Protein AF-A0A9E3BVX6-F1 (afdb_monomer)

Secondary structure (DSSP, 8-state):
-HHHHHHHHHHHHHHHTTTT---PPPP----SSTTS--EEPPTTSPTT-EEEEEES-TTSSS--EEEEE--TT--PPP---SS------SSS-EEE--SSS--SSSPEEE-TT-

Nearest PDB structures (foldseek):
  8t9g-assembly1_I  TM=1.931E-01  e=8.894E+00  Homo sapiens

Radius of gyration: 22.63 Å; Cα contacts (8 Å, |Δi|>4): 106; chains: 1; bounding box: 64×44×48 Å

pLDDT: mean 84.91, std 17.61, range [46.12, 98.25]

Mean predicted aligned error: 9.99 Å

Structure (mmCIF, N/CA/C/O backbone):
data_AF-A0A9E3BVX6-F1
#
_entry.id   AF-A0A9E3BVX6-F1
#
loop_
_atom_site.group_PDB
_atom_site.id
_atom_site.type_symbol
_atom_site.label_atom_id
_atom_site.label_alt_id
_atom_site.label_comp_id
_atom_site.label_asym_id
_atom_site.label_entity_id
_atom_site.label_seq_id
_atom_site.pdbx_PDB_ins_code
_atom_site.Cartn_x
_atom_site.Cartn_y
_atom_site.Cartn_z
_atom_site.occupancy
_atom_site.B_iso_or_equiv
_atom_site.auth_seq_id
_atom_site.auth_comp_id
_atom_site.auth_asym_id
_atom_site.auth_atom_id
_atom_site.pdbx_PDB_model_num
ATOM 1 N N . MET A 1 1 ? 45.871 -23.883 -34.741 1.00 55.22 1 MET A N 1
ATOM 2 C CA . MET A 1 1 ? 45.148 -22.605 -34.514 1.00 55.22 1 MET A CA 1
ATOM 3 C C . MET A 1 1 ? 43.625 -22.743 -34.577 1.00 55.22 1 MET A C 1
ATOM 5 O O . MET A 1 1 ? 42.961 -22.210 -33.705 1.00 55.22 1 MET A O 1
ATOM 9 N N . ARG A 1 2 ? 43.050 -23.502 -35.523 1.00 50.41 2 ARG A N 1
ATOM 10 C CA . ARG A 1 2 ? 41.586 -23.704 -35.629 1.00 50.41 2 ARG A CA 1
ATOM 11 C C . ARG A 1 2 ? 40.941 -24.445 -34.444 1.00 50.41 2 ARG A C 1
ATOM 13 O O . ARG A 1 2 ? 39.827 -24.118 -34.073 1.00 50.41 2 ARG A O 1
ATOM 20 N N . GLN A 1 3 ? 41.647 -25.389 -33.816 1.00 47.62 3 GLN A N 1
ATOM 21 C CA . GLN A 1 3 ? 41.102 -26.172 -32.692 1.00 47.62 3 GLN A CA 1
ATOM 22 C C . GLN A 1 3 ? 41.141 -25.448 -31.335 1.00 47.62 3 GLN A C 1
ATOM 24 O O . GLN A 1 3 ? 40.355 -25.768 -30.453 1.00 47.62 3 GLN A O 1
ATOM 29 N N . LEU A 1 4 ? 41.986 -24.421 -31.195 1.00 49.03 4 LEU A N 1
ATOM 30 C CA . LEU A 1 4 ? 42.027 -23.567 -29.999 1.00 49.03 4 LEU A CA 1
ATOM 31 C C . LEU A 1 4 ? 40.905 -22.510 -30.005 1.00 49.03 4 LEU A C 1
ATOM 33 O O . LEU A 1 4 ? 40.488 -22.052 -28.949 1.00 49.03 4 LEU A O 1
ATOM 37 N N . LEU A 1 5 ? 40.369 -22.174 -31.185 1.00 48.28 5 LEU A N 1
ATOM 38 C CA . LEU A 1 5 ? 39.238 -21.251 -31.343 1.00 48.28 5 LEU A CA 1
ATOM 39 C C . LEU A 1 5 ? 37.886 -21.891 -30.978 1.00 48.28 5 LEU A C 1
ATOM 41 O O . LEU A 1 5 ? 37.005 -21.195 -30.484 1.00 48.28 5 LEU A O 1
ATOM 45 N N . LEU A 1 6 ? 37.722 -23.210 -31.156 1.00 46.12 6 LEU A N 1
ATOM 46 C CA . LEU A 1 6 ? 36.483 -23.908 -30.775 1.00 46.12 6 LEU A CA 1
ATOM 47 C C . LEU A 1 6 ? 36.322 -24.063 -29.253 1.00 46.12 6 LEU A C 1
ATOM 49 O O . LEU A 1 6 ? 35.206 -23.966 -28.751 1.00 46.12 6 LEU A O 1
ATOM 53 N N . ALA A 1 7 ? 37.415 -24.253 -28.510 1.00 50.84 7 ALA A N 1
ATOM 54 C CA . ALA A 1 7 ? 37.363 -24.386 -27.052 1.00 50.84 7 ALA A CA 1
ATOM 55 C C . ALA A 1 7 ? 36.957 -23.073 -26.352 1.00 50.84 7 ALA A C 1
ATOM 57 O O . ALA A 1 7 ? 36.233 -23.098 -25.359 1.00 50.84 7 ALA A O 1
ATOM 58 N N . ALA A 1 8 ? 37.357 -21.922 -26.904 1.00 52.59 8 ALA A N 1
ATOM 59 C CA . ALA A 1 8 ? 36.996 -20.606 -26.375 1.00 52.59 8 ALA A CA 1
ATOM 60 C C . ALA A 1 8 ? 35.505 -20.260 -26.575 1.00 52.59 8 ALA A C 1
ATOM 62 O O . ALA A 1 8 ? 34.914 -19.595 -25.725 1.00 52.59 8 ALA A O 1
ATOM 63 N N . LEU A 1 9 ? 34.868 -20.752 -27.648 1.00 52.09 9 LEU A N 1
ATOM 64 C CA . LEU A 1 9 ? 33.435 -20.533 -27.889 1.00 52.09 9 LEU A CA 1
ATOM 65 C C . LEU A 1 9 ? 32.530 -21.333 -26.934 1.00 52.09 9 LEU A C 1
ATOM 67 O O . LEU A 1 9 ? 31.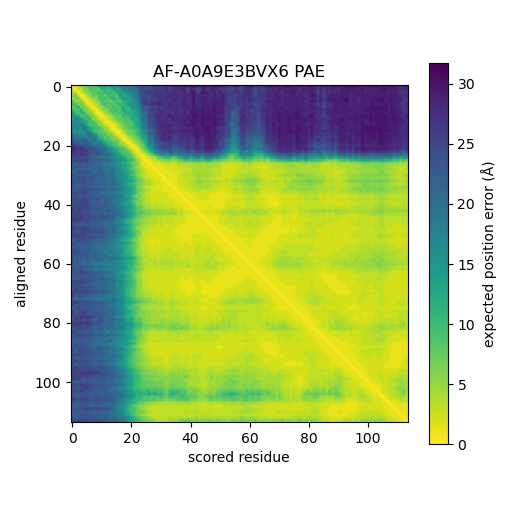466 -20.848 -26.556 1.00 52.09 9 LEU A O 1
ATOM 71 N N . ILE A 1 10 ? 32.946 -22.531 -26.512 1.00 53.84 10 ILE A N 1
ATOM 72 C CA . ILE A 1 10 ? 32.134 -23.390 -25.629 1.00 53.84 10 ILE A CA 1
ATOM 73 C C . ILE A 1 10 ? 32.112 -22.844 -24.190 1.00 53.84 10 ILE A C 1
ATOM 75 O O . ILE A 1 10 ? 31.081 -22.903 -23.520 1.00 53.84 10 ILE A O 1
ATOM 79 N N . VAL A 1 11 ? 33.210 -22.236 -23.726 1.00 54.53 11 VAL A N 1
ATOM 80 C CA . VAL A 1 11 ? 33.276 -21.628 -22.384 1.00 54.53 11 VAL A CA 1
ATOM 81 C C . VAL A 1 11 ? 32.428 -20.351 -22.299 1.00 54.53 11 VAL A C 1
ATOM 83 O O . VAL A 1 11 ? 31.768 -20.129 -21.286 1.00 54.53 11 VAL A O 1
ATOM 86 N N . ALA A 1 12 ? 32.358 -19.548 -23.366 1.00 54.19 12 ALA A N 1
ATOM 87 C CA . ALA A 1 12 ? 31.515 -18.348 -23.393 1.00 54.19 12 ALA A CA 1
ATOM 88 C C . ALA A 1 12 ? 30.007 -18.673 -23.314 1.00 54.19 12 ALA A C 1
ATOM 90 O O . ALA A 1 12 ? 29.254 -17.957 -22.653 1.00 54.19 12 ALA A O 1
ATOM 91 N N . ALA A 1 13 ? 29.569 -19.783 -23.919 1.00 53.66 13 ALA A N 1
ATOM 92 C CA . ALA A 1 13 ? 28.170 -20.214 -23.882 1.00 53.66 13 ALA A CA 1
ATOM 93 C C . ALA A 1 13 ? 27.716 -20.673 -22.480 1.00 53.66 13 ALA A C 1
ATOM 95 O O . ALA A 1 13 ? 26.586 -20.398 -22.079 1.00 53.66 13 ALA A O 1
ATOM 96 N N . ALA A 1 14 ? 28.599 -21.308 -21.700 1.00 51.78 14 ALA A N 1
ATOM 97 C CA . ALA A 1 14 ? 28.270 -21.790 -20.355 1.00 51.78 14 ALA A CA 1
ATOM 98 C C . ALA A 1 14 ? 28.182 -20.662 -19.305 1.00 51.78 14 ALA A C 1
ATOM 100 O O . ALA A 1 14 ? 27.418 -20.763 -18.345 1.00 51.78 14 ALA A O 1
ATOM 101 N N . VAL A 1 15 ? 28.935 -19.569 -19.485 1.00 52.56 15 VAL A N 1
ATOM 102 C CA . VAL A 1 15 ? 28.895 -18.406 -18.576 1.00 52.56 15 VAL A CA 1
ATOM 103 C C . VAL A 1 15 ? 27.669 -17.525 -18.853 1.00 52.56 15 VAL A C 1
ATOM 105 O O . VAL A 1 15 ? 27.075 -16.999 -17.912 1.00 52.56 15 VAL A O 1
ATOM 108 N N . GLY A 1 16 ? 27.224 -17.432 -20.113 1.00 46.50 16 GLY A N 1
ATOM 109 C CA . GLY A 1 16 ? 26.014 -16.690 -20.491 1.00 46.50 16 GLY A CA 1
ATOM 110 C C . GLY A 1 16 ? 24.709 -17.294 -19.956 1.00 46.50 16 GLY A C 1
ATOM 111 O O . GLY A 1 16 ? 23.775 -16.556 -19.654 1.00 46.50 16 GLY A O 1
ATOM 112 N N . GLN A 1 17 ? 24.647 -18.615 -19.753 1.00 46.22 17 GLN A N 1
ATOM 113 C CA . GLN A 1 17 ? 23.443 -19.283 -19.239 1.00 46.22 17 GLN A CA 1
ATOM 114 C C . GLN A 1 17 ? 23.151 -19.004 -17.756 1.00 46.22 17 GLN A C 1
ATOM 116 O O . GLN A 1 17 ? 22.004 -19.123 -17.336 1.00 46.22 17 GLN A O 1
ATOM 121 N N . ARG A 1 18 ? 24.145 -18.604 -16.949 1.00 48.00 18 ARG A N 1
ATOM 122 C CA . ARG A 1 18 ? 23.918 -18.288 -15.524 1.00 48.00 18 ARG A CA 1
ATOM 123 C C . ARG A 1 18 ? 23.322 -16.899 -15.286 1.00 48.00 18 ARG A C 1
ATOM 125 O O . ARG A 1 18 ? 22.767 -16.670 -14.218 1.00 48.00 18 ARG A O 1
ATOM 132 N N . ALA A 1 19 ? 23.428 -15.989 -16.253 1.00 46.25 19 ALA A N 1
ATOM 133 C CA . ALA A 1 19 ? 22.951 -14.610 -16.119 1.00 46.25 19 ALA A CA 1
ATOM 134 C C . ALA A 1 19 ? 21.459 -14.435 -16.458 1.00 46.25 19 ALA A C 1
ATOM 136 O O . ALA A 1 19 ? 20.891 -13.388 -16.169 1.00 46.25 19 ALA A O 1
ATOM 137 N N . ALA A 1 20 ? 20.826 -15.457 -17.041 1.00 48.19 20 ALA A N 1
ATOM 138 C CA . ALA A 1 20 ? 19.412 -15.462 -17.408 1.00 48.19 20 ALA A CA 1
ATOM 139 C C . ALA A 1 20 ? 18.650 -16.589 -16.697 1.00 48.19 20 ALA A C 1
ATOM 141 O O . ALA A 1 20 ? 17.770 -17.222 -17.277 1.00 48.19 20 ALA A O 1
ATOM 142 N N . ALA A 1 21 ? 18.987 -16.855 -15.432 1.00 50.00 21 ALA A N 1
ATOM 143 C CA . ALA A 1 21 ? 18.003 -17.448 -14.543 1.00 50.00 21 ALA A CA 1
ATOM 144 C C . ALA A 1 21 ? 16.935 -16.374 -14.316 1.00 50.00 21 ALA A C 1
ATOM 146 O O . ALA A 1 21 ? 17.070 -15.520 -13.443 1.00 50.00 21 ALA A O 1
ATOM 147 N N . GLU A 1 22 ? 15.921 -16.375 -15.179 1.00 56.22 22 GLU A N 1
ATOM 148 C CA . GLU A 1 22 ? 14.627 -15.787 -14.873 1.00 56.22 22 GLU A CA 1
ATOM 149 C C . GLU A 1 22 ? 14.286 -16.219 -13.444 1.00 56.22 22 GLU A C 1
ATOM 151 O O . GLU A 1 22 ? 14.326 -17.411 -13.126 1.00 56.22 22 GLU A O 1
ATOM 156 N N . GLU A 1 23 ? 14.105 -15.246 -12.552 1.00 60.34 23 GLU A N 1
ATOM 157 C CA . GLU A 1 23 ? 13.679 -15.480 -11.178 1.00 60.34 23 GLU A CA 1
ATOM 158 C C . GLU A 1 23 ? 12.382 -16.287 -11.240 1.00 60.34 23 GLU A C 1
ATOM 160 O O . GLU A 1 23 ? 11.309 -15.727 -11.462 1.00 60.34 23 GLU A O 1
ATOM 165 N N . ALA A 1 24 ? 12.490 -17.614 -11.126 1.00 66.38 24 ALA A N 1
ATOM 166 C CA . ALA A 1 24 ? 11.336 -18.493 -11.124 1.00 66.38 24 ALA A CA 1
ATOM 167 C C . ALA A 1 24 ? 10.339 -17.943 -10.100 1.00 66.38 24 ALA A C 1
ATOM 169 O O . ALA A 1 24 ? 10.729 -17.622 -8.972 1.00 66.38 24 ALA A O 1
ATOM 170 N N . GLY A 1 25 ? 9.077 -17.785 -10.513 1.00 72.25 25 GLY A N 1
ATOM 171 C CA . GLY A 1 25 ? 8.052 -17.159 -9.685 1.00 72.25 25 GLY A CA 1
ATOM 172 C C . GLY A 1 25 ? 8.042 -17.761 -8.280 1.00 72.25 25 GLY A C 1
ATOM 173 O O . GLY A 1 25 ? 7.930 -18.977 -8.116 1.00 72.25 25 GLY A O 1
ATOM 174 N N . ARG A 1 26 ? 8.202 -16.914 -7.259 1.00 81.94 26 ARG A N 1
ATOM 175 C CA . ARG A 1 26 ? 8.229 -17.344 -5.858 1.00 81.94 26 ARG A CA 1
ATOM 176 C C . ARG A 1 26 ? 6.862 -17.116 -5.223 1.00 81.94 26 ARG A C 1
ATOM 178 O O . ARG A 1 26 ? 6.267 -16.055 -5.396 1.00 81.94 26 ARG A O 1
ATOM 185 N N . MET A 1 27 ? 6.386 -18.083 -4.441 1.00 88.50 27 MET A N 1
ATOM 186 C CA . MET A 1 27 ? 5.228 -17.868 -3.573 1.00 88.50 27 MET A CA 1
ATOM 187 C C . MET A 1 27 ? 5.638 -16.959 -2.410 1.00 88.50 27 MET A C 1
ATOM 189 O O . MET A 1 27 ? 6.511 -17.319 -1.620 1.00 88.50 27 MET A O 1
ATOM 193 N N . VAL A 1 28 ? 4.992 -15.799 -2.289 1.00 90.81 28 VAL A N 1
ATOM 194 C CA . VAL A 1 28 ? 5.158 -14.902 -1.140 1.00 90.81 28 VAL A CA 1
ATOM 195 C C . VAL A 1 28 ? 4.031 -15.178 -0.149 1.00 90.81 28 VAL A C 1
ATOM 197 O O . VAL A 1 28 ? 2.879 -14.833 -0.398 1.00 90.81 28 VAL A O 1
ATOM 200 N N . LEU A 1 29 ? 4.361 -15.827 0.968 1.00 92.31 29 LEU A N 1
ATOM 201 C CA . LEU A 1 29 ? 3.414 -16.136 2.037 1.00 92.31 29 LEU A CA 1
ATOM 202 C C . LEU A 1 29 ? 3.561 -15.119 3.176 1.00 92.31 29 LEU A C 1
ATOM 204 O O . LEU A 1 29 ? 4.610 -15.048 3.810 1.00 92.31 29 LEU A O 1
ATOM 208 N N . VAL A 1 30 ? 2.494 -14.366 3.454 1.00 94.38 30 VAL A N 1
ATOM 209 C CA . VAL A 1 30 ? 2.402 -13.441 4.595 1.00 94.38 30 VAL A CA 1
ATOM 210 C C . VAL A 1 30 ? 1.191 -13.841 5.442 1.00 94.38 30 VAL A C 1
ATOM 212 O O . VAL A 1 30 ? 0.085 -13.375 5.160 1.00 94.38 30 VAL A O 1
ATOM 215 N N . PRO A 1 31 ? 1.359 -14.740 6.429 1.00 92.75 31 PRO A N 1
ATOM 216 C CA . PRO A 1 31 ? 0.239 -15.265 7.211 1.00 92.75 31 PRO A CA 1
ATOM 217 C C . PRO A 1 31 ? -0.393 -14.202 8.118 1.00 92.75 31 PRO A C 1
ATOM 219 O O . PRO A 1 31 ? -1.602 -14.217 8.328 1.00 92.75 31 PRO A O 1
ATOM 222 N N . ASP A 1 32 ? 0.405 -13.259 8.621 1.00 93.44 32 ASP A N 1
ATOM 223 C CA . ASP A 1 32 ? -0.037 -12.185 9.505 1.00 93.44 32 ASP A CA 1
ATOM 224 C C . ASP A 1 32 ? 0.917 -10.974 9.453 1.00 93.44 32 ASP A C 1
ATOM 226 O O . ASP A 1 32 ? 1.857 -10.915 8.659 1.00 93.44 32 ASP A O 1
ATOM 230 N N . ASP A 1 33 ? 0.635 -9.972 10.285 1.00 90.00 33 ASP A N 1
ATOM 231 C CA . ASP A 1 33 ? 1.384 -8.718 10.375 1.00 90.00 33 ASP A CA 1
ATOM 232 C C . ASP A 1 33 ? 2.803 -8.868 10.952 1.00 90.00 33 ASP A C 1
ATOM 234 O O . ASP A 1 33 ? 3.694 -8.096 10.592 1.00 90.00 33 ASP A O 1
ATOM 238 N N . ALA A 1 34 ? 3.020 -9.849 11.832 1.00 93.50 34 ALA A N 1
ATOM 239 C CA . ALA A 1 34 ? 4.307 -10.096 12.479 1.00 93.50 34 ALA A CA 1
ATOM 240 C C . ALA A 1 34 ? 5.281 -10.845 11.558 1.00 93.50 34 ALA A C 1
ATOM 242 O O . ALA A 1 34 ? 6.494 -10.807 11.771 1.00 93.50 34 ALA A O 1
ATOM 243 N N . ALA A 1 35 ? 4.766 -11.487 10.507 1.00 94.44 35 ALA A N 1
ATOM 244 C CA . ALA A 1 35 ? 5.561 -12.203 9.518 1.00 94.44 35 ALA A CA 1
ATOM 245 C C . ALA A 1 35 ? 6.404 -11.298 8.600 1.00 94.44 35 ALA A C 1
ATOM 247 O O . ALA A 1 35 ? 7.235 -11.806 7.845 1.00 94.44 35 ALA A O 1
ATOM 248 N N . VAL A 1 36 ? 6.220 -9.972 8.643 1.00 94.44 36 VAL A N 1
ATOM 249 C CA . VAL A 1 36 ? 7.003 -9.029 7.835 1.00 94.44 36 VAL A CA 1
ATOM 250 C C . VAL A 1 36 ? 7.819 -8.063 8.683 1.00 94.44 36 VAL A C 1
ATOM 252 O O . VAL A 1 36 ? 7.422 -7.623 9.761 1.00 94.44 36 VAL A O 1
ATOM 255 N N . LYS A 1 37 ? 8.981 -7.672 8.153 1.00 95.38 37 LYS A N 1
ATOM 256 C CA . LYS A 1 37 ? 9.841 -6.665 8.773 1.00 95.38 37 LYS A CA 1
ATOM 257 C C . LYS A 1 37 ? 9.451 -5.268 8.299 1.00 95.38 37 LYS A C 1
ATOM 259 O O . LYS A 1 37 ? 10.028 -4.740 7.351 1.00 95.38 37 LYS A O 1
ATOM 264 N N . TRP A 1 38 ? 8.502 -4.660 8.996 1.00 97.31 38 TRP A N 1
ATOM 265 C CA . TRP A 1 38 ? 8.075 -3.283 8.757 1.00 97.31 38 TRP A CA 1
ATOM 266 C C . TRP A 1 38 ? 9.239 -2.293 8.758 1.00 97.31 38 TRP A C 1
ATOM 268 O O . TRP A 1 38 ? 10.086 -2.322 9.652 1.00 97.31 38 TRP A O 1
ATOM 278 N N . GLN A 1 39 ? 9.273 -1.407 7.765 1.00 97.50 39 GLN A N 1
ATOM 279 C CA . GLN A 1 39 ? 10.206 -0.283 7.691 1.00 97.50 39 GLN A CA 1
ATOM 280 C C . GLN A 1 39 ? 9.430 1.039 7.686 1.00 97.50 39 GLN A C 1
ATOM 282 O O . GLN A 1 39 ? 8.255 1.043 7.306 1.00 97.50 39 GLN A O 1
ATOM 287 N N . PRO A 1 40 ? 10.045 2.161 8.099 1.00 98.12 40 PRO A N 1
ATOM 288 C CA . PRO A 1 40 ? 9.456 3.477 7.888 1.00 98.12 40 PRO A CA 1
ATOM 289 C C . PRO A 1 40 ? 9.099 3.675 6.412 1.00 98.12 40 PRO A C 1
ATOM 291 O O . PRO A 1 40 ? 9.910 3.393 5.530 1.00 98.12 40 PRO A O 1
ATOM 294 N N . ALA A 1 41 ? 7.883 4.145 6.148 1.00 96.81 41 ALA A N 1
ATOM 295 C CA . ALA A 1 41 ? 7.468 4.483 4.798 1.00 96.81 41 ALA A CA 1
ATOM 296 C C . ALA A 1 41 ? 8.193 5.750 4.295 1.00 96.81 41 ALA A C 1
ATOM 298 O O . ALA A 1 41 ? 8.638 6.568 5.110 1.00 96.81 41 ALA A O 1
ATOM 299 N N . PRO A 1 42 ? 8.300 5.949 2.968 1.00 93.38 42 PRO A N 1
ATOM 300 C CA . PRO A 1 42 ? 8.889 7.163 2.420 1.00 93.38 42 PRO A CA 1
ATOM 301 C C . PRO A 1 42 ? 8.089 8.418 2.808 1.00 93.38 42 PRO A C 1
ATOM 303 O O . PRO A 1 42 ? 6.897 8.359 3.107 1.00 93.38 42 PRO A O 1
ATOM 306 N N . ALA A 1 43 ? 8.753 9.576 2.790 1.00 92.81 43 ALA A N 1
ATOM 307 C CA . ALA A 1 43 ? 8.215 10.831 3.326 1.00 92.81 43 ALA A CA 1
ATOM 308 C C . ALA A 1 43 ? 6.997 11.399 2.569 1.00 92.81 43 ALA A C 1
ATOM 310 O O . ALA A 1 43 ? 6.371 12.341 3.049 1.00 92.81 43 ALA A O 1
ATOM 311 N N . ASN A 1 44 ? 6.666 10.856 1.396 1.00 90.88 44 ASN A N 1
ATOM 312 C CA . ASN A 1 4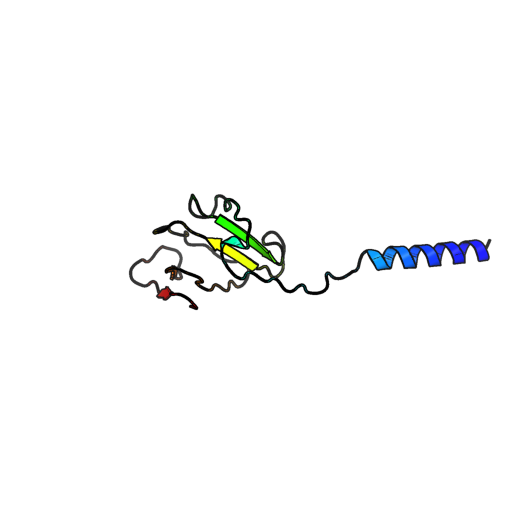4 ? 5.464 11.213 0.643 1.00 90.88 44 ASN A CA 1
ATOM 313 C C . ASN A 1 44 ? 4.191 10.527 1.172 1.00 90.88 44 ASN A C 1
ATOM 315 O O . ASN A 1 44 ? 3.097 10.879 0.739 1.00 90.88 44 ASN A O 1
ATOM 319 N N . LEU A 1 45 ? 4.313 9.572 2.098 1.00 94.88 45 LEU A N 1
ATOM 320 C CA . LEU A 1 45 ? 3.188 8.998 2.832 1.00 94.88 45 LEU A CA 1
ATOM 321 C C . LEU A 1 45 ? 3.010 9.683 4.199 1.00 94.88 45 LEU A C 1
ATOM 323 O O . LEU A 1 45 ? 3.946 10.312 4.704 1.00 94.88 45 LEU A O 1
ATOM 327 N N . PRO A 1 46 ? 1.822 9.573 4.830 1.00 96.81 46 PRO A N 1
ATOM 328 C CA . PRO A 1 46 ? 1.570 10.175 6.133 1.00 96.81 46 PRO A CA 1
ATOM 329 C C . PRO A 1 46 ? 2.637 9.806 7.166 1.00 96.81 46 PRO A C 1
ATOM 331 O O . PRO A 1 46 ? 3.091 8.660 7.243 1.00 96.81 46 PRO A O 1
ATOM 334 N N . LYS A 1 47 ? 3.028 10.771 8.001 1.00 96.62 47 LYS A N 1
ATOM 335 C CA . LYS A 1 47 ? 4.049 10.563 9.035 1.00 96.62 47 LYS A CA 1
ATOM 336 C C . LYS A 1 47 ? 3.680 9.380 9.936 1.00 96.62 47 LYS A C 1
ATOM 338 O O . LYS A 1 47 ? 2.566 9.312 10.439 1.00 96.62 47 LYS A O 1
ATOM 343 N N . GLY A 1 48 ? 4.646 8.495 10.183 1.00 97.06 48 GLY A N 1
ATOM 344 C CA . GLY A 1 48 ? 4.458 7.298 11.011 1.00 97.06 48 GLY A CA 1
ATOM 345 C C . GLY A 1 48 ? 3.942 6.079 10.244 1.00 97.06 48 GLY A C 1
ATOM 346 O O . GLY A 1 48 ? 3.803 5.017 10.844 1.00 97.06 48 GLY A O 1
ATOM 347 N N . SER A 1 49 ? 3.694 6.206 8.938 1.00 98.25 49 SER A N 1
ATOM 348 C CA . SER A 1 49 ? 3.371 5.058 8.091 1.00 98.25 49 SER A CA 1
ATOM 349 C C . SER A 1 49 ? 4.539 4.081 8.011 1.00 98.25 49 SER A C 1
ATOM 351 O O . SER A 1 49 ? 5.711 4.467 8.058 1.00 98.25 49 SER A O 1
ATOM 353 N N . GLN A 1 50 ? 4.203 2.806 7.865 1.00 98.12 50 GLN A N 1
ATOM 354 C CA . GLN A 1 50 ? 5.153 1.720 7.680 1.00 98.12 50 GLN A CA 1
ATOM 355 C C . GLN A 1 50 ? 4.857 0.993 6.371 1.00 98.12 50 GLN A C 1
ATOM 357 O O . GLN A 1 50 ? 3.708 0.921 5.934 1.00 98.12 50 GLN A O 1
ATOM 362 N N . LEU A 1 51 ? 5.894 0.446 5.747 1.00 97.56 51 LEU A N 1
ATOM 363 C CA . LEU A 1 51 ? 5.795 -0.215 4.452 1.00 97.56 51 LEU A CA 1
ATOM 364 C C . LEU A 1 51 ? 6.734 -1.419 4.378 1.00 97.56 51 LEU A C 1
ATOM 366 O O . LEU A 1 51 ? 7.814 -1.419 4.974 1.00 97.56 51 LEU A O 1
ATOM 370 N N . VAL A 1 52 ? 6.317 -2.435 3.625 1.00 97.19 52 VAL A N 1
ATOM 371 C CA . VAL A 1 52 ? 7.151 -3.563 3.197 1.00 97.19 52 VAL A CA 1
ATOM 372 C C . VAL A 1 52 ? 6.899 -3.836 1.718 1.00 97.19 52 VAL A C 1
ATOM 374 O O . VAL A 1 52 ? 5.749 -3.903 1.288 1.00 97.19 52 VAL A O 1
ATOM 377 N N . VAL A 1 53 ? 7.969 -4.022 0.945 1.00 95.88 53 VAL A N 1
ATOM 378 C CA . VAL A 1 53 ? 7.885 -4.528 -0.431 1.00 95.88 53 VAL A CA 1
ATOM 379 C C . VAL A 1 53 ? 7.800 -6.051 -0.371 1.00 95.88 53 VAL A C 1
ATOM 381 O O . VAL A 1 53 ? 8.698 -6.697 0.164 1.00 95.88 53 VAL A O 1
ATOM 384 N N . LEU A 1 54 ? 6.710 -6.620 -0.883 1.00 95.00 54 LEU A N 1
ATOM 385 C CA . LEU A 1 54 ? 6.467 -8.064 -0.904 1.00 95.00 54 LEU A CA 1
ATOM 386 C C . LEU A 1 54 ? 6.986 -8.715 -2.191 1.00 95.00 54 LEU A C 1
ATOM 388 O O . LEU A 1 54 ? 7.474 -9.841 -2.153 1.00 95.00 54 LEU A O 1
ATOM 392 N N . ALA A 1 55 ? 6.886 -8.011 -3.320 1.00 94.12 55 ALA A N 1
ATOM 393 C CA . ALA A 1 55 ? 7.371 -8.463 -4.620 1.00 94.12 55 ALA A CA 1
ATOM 394 C C . ALA A 1 55 ? 7.665 -7.27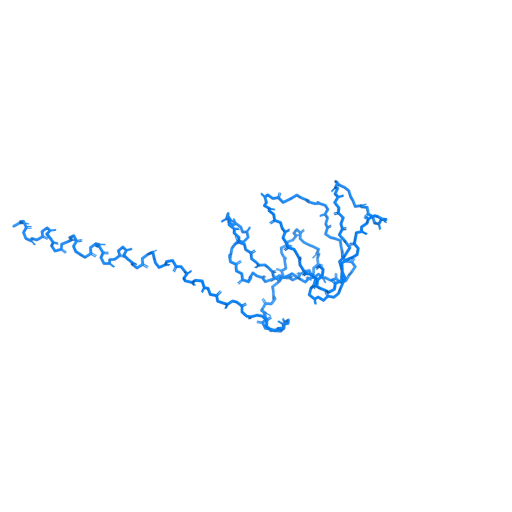0 -5.540 1.00 94.12 55 ALA A C 1
ATOM 396 O O . ALA A 1 55 ? 7.039 -6.216 -5.406 1.00 94.12 55 ALA A O 1
ATOM 397 N N . GLY A 1 56 ? 8.568 -7.467 -6.504 1.00 93.44 56 GLY A N 1
ATOM 398 C CA . GLY A 1 56 ? 8.935 -6.451 -7.492 1.00 93.44 56 GLY A CA 1
ATOM 399 C C . GLY A 1 56 ? 9.736 -5.285 -6.905 1.00 93.44 56 GLY A C 1
ATOM 400 O O . GLY A 1 56 ? 10.366 -5.406 -5.854 1.00 93.44 56 GLY A O 1
ATOM 401 N N . ASP A 1 57 ? 9.725 -4.159 -7.617 1.00 92.06 57 ASP A N 1
ATOM 402 C CA . ASP A 1 57 ? 10.411 -2.927 -7.226 1.00 92.06 57 ASP A CA 1
ATOM 403 C C . ASP A 1 57 ? 9.554 -1.710 -7.623 1.00 92.06 57 ASP A C 1
ATOM 405 O O . ASP A 1 57 ? 9.421 -1.441 -8.817 1.00 92.06 57 ASP A O 1
ATOM 409 N N . PRO A 1 58 ? 8.982 -0.959 -6.661 1.00 91.19 58 PRO A N 1
ATOM 410 C CA . PRO A 1 58 ? 8.117 0.184 -6.959 1.00 91.19 58 PRO A CA 1
ATOM 411 C C . PRO A 1 58 ? 8.850 1.359 -7.628 1.00 91.19 58 PRO A C 1
ATOM 413 O O . PRO A 1 58 ? 8.201 2.287 -8.103 1.00 91.19 58 PRO A O 1
ATOM 416 N N . ALA A 1 59 ? 10.188 1.352 -7.668 1.00 89.81 59 ALA A N 1
ATOM 417 C CA . ALA A 1 59 ? 10.984 2.362 -8.363 1.00 89.81 59 ALA A CA 1
ATOM 418 C C . ALA A 1 59 ? 11.295 1.994 -9.827 1.00 89.81 59 ALA A C 1
ATOM 420 O O . ALA A 1 59 ? 11.963 2.764 -10.522 1.00 89.81 59 ALA A O 1
ATOM 421 N N . LYS A 1 60 ? 10.850 0.825 -10.307 1.00 91.88 60 LYS A N 1
ATOM 422 C CA . LYS A 1 60 ? 11.091 0.340 -11.672 1.00 91.88 60 LYS A CA 1
ATOM 423 C C . LYS A 1 60 ? 9.776 0.093 -12.416 1.00 91.88 60 LYS A C 1
ATOM 425 O O . LYS A 1 60 ? 8.760 -0.177 -11.785 1.00 91.88 60 LYS A O 1
ATOM 430 N N . PRO A 1 61 ? 9.783 0.129 -13.762 1.00 90.12 61 PRO A N 1
ATOM 431 C CA . PRO A 1 61 ? 8.645 -0.342 -14.541 1.00 90.12 61 PRO A CA 1
ATOM 432 C C . PRO A 1 61 ? 8.348 -1.818 -14.248 1.00 90.12 61 PRO A C 1
ATOM 434 O O . PRO A 1 61 ? 9.264 -2.643 -14.243 1.00 90.12 61 PRO A O 1
ATOM 437 N N . GLY A 1 62 ? 7.071 -2.149 -14.066 1.00 90.94 62 GLY A N 1
ATOM 438 C CA . GLY A 1 62 ? 6.600 -3.516 -13.846 1.00 90.94 62 GLY A CA 1
ATOM 439 C C . GLY A 1 62 ? 5.698 -3.649 -12.614 1.00 90.94 62 GLY A C 1
ATOM 440 O O . GLY A 1 62 ? 5.554 -2.698 -11.845 1.00 90.94 62 GLY A O 1
ATOM 441 N N . PRO A 1 63 ? 5.060 -4.817 -12.430 1.00 92.94 63 PRO A N 1
ATOM 442 C CA . PRO A 1 63 ? 4.206 -5.066 -11.279 1.00 92.94 63 PRO A CA 1
ATOM 443 C C . PRO A 1 63 ? 5.028 -5.166 -9.992 1.00 92.94 63 PRO A C 1
ATOM 445 O O . PRO A 1 63 ? 6.121 -5.738 -9.959 1.00 92.94 63 PRO A O 1
ATOM 448 N N . PHE A 1 64 ? 4.457 -4.660 -8.907 1.00 94.38 64 PHE A N 1
ATOM 449 C CA . PHE A 1 64 ? 4.991 -4.797 -7.561 1.00 94.38 64 PHE A CA 1
ATOM 450 C C . PHE A 1 64 ? 3.840 -4.995 -6.573 1.00 94.38 64 PHE A C 1
ATOM 452 O O . PHE A 1 64 ? 2.689 -4.672 -6.861 1.00 94.38 64 PHE A O 1
ATOM 459 N N . ALA A 1 65 ? 4.155 -5.533 -5.399 1.00 95.69 65 ALA A N 1
ATOM 460 C CA . ALA A 1 65 ? 3.195 -5.706 -4.316 1.00 95.69 65 ALA A CA 1
ATOM 461 C C . ALA A 1 65 ? 3.768 -5.123 -3.029 1.00 95.69 65 ALA A C 1
ATOM 463 O O . ALA A 1 65 ? 4.904 -5.429 -2.656 1.00 95.69 65 ALA A O 1
ATOM 464 N N . LEU A 1 66 ? 2.979 -4.302 -2.339 1.00 95.94 66 LEU A N 1
ATOM 465 C CA . LEU A 1 66 ? 3.357 -3.664 -1.081 1.00 95.94 66 LEU A CA 1
ATOM 466 C C . LEU A 1 66 ? 2.395 -4.078 0.029 1.00 95.94 66 LEU A C 1
ATOM 468 O O . LEU A 1 66 ? 1.201 -4.258 -0.196 1.00 95.94 66 LEU A O 1
ATOM 472 N N . ARG A 1 67 ? 2.911 -4.147 1.254 1.00 96.81 67 ARG A N 1
ATOM 473 C CA . ARG A 1 67 ? 2.112 -4.070 2.477 1.00 96.81 67 ARG A CA 1
ATOM 474 C C . ARG A 1 67 ? 2.326 -2.677 3.055 1.00 96.81 67 ARG A C 1
ATOM 476 O O . ARG A 1 67 ? 3.469 -2.297 3.304 1.00 96.81 67 ARG A O 1
ATOM 483 N N . VAL A 1 68 ? 1.255 -1.919 3.265 1.00 97.00 68 VAL A N 1
ATOM 484 C CA . VAL A 1 68 ? 1.328 -0.561 3.821 1.00 97.00 68 VAL A CA 1
ATOM 485 C C . VAL A 1 68 ? 0.459 -0.485 5.068 1.00 97.00 68 VAL A C 1
ATOM 487 O O . VAL A 1 68 ? -0.632 -1.049 5.104 1.00 97.00 68 VAL A O 1
ATOM 490 N N . LYS A 1 69 ? 0.960 0.186 6.104 1.00 97.12 69 LYS A N 1
ATOM 491 C CA . LYS A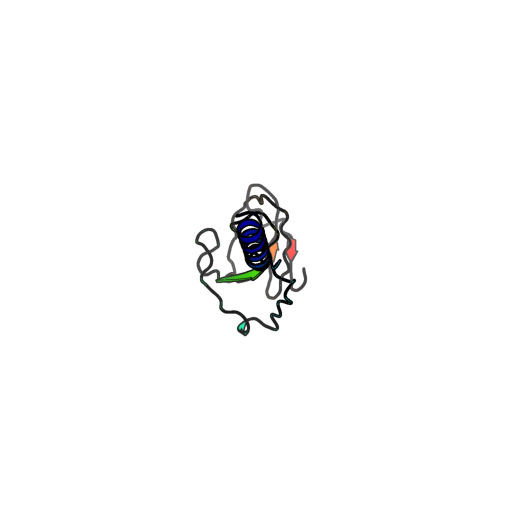 1 69 ? 0.254 0.425 7.361 1.00 97.12 69 LYS A CA 1
ATOM 492 C C . LYS A 1 69 ? 0.283 1.909 7.673 1.00 97.12 69 LYS A C 1
ATOM 494 O O . LYS A 1 69 ? 1.355 2.507 7.768 1.00 97.12 69 LYS A O 1
ATOM 499 N N . PHE A 1 70 ? -0.896 2.478 7.866 1.00 97.62 70 PHE A N 1
ATOM 500 C CA . PHE A 1 70 ? -1.072 3.881 8.204 1.00 97.62 70 PHE A CA 1
ATOM 501 C C . PHE A 1 70 ? -1.452 4.030 9.682 1.00 97.62 70 PHE A C 1
ATOM 503 O O . PHE A 1 70 ? -2.209 3.204 10.199 1.00 97.62 70 PHE A O 1
ATOM 510 N N . PRO A 1 71 ? -0.979 5.078 10.380 1.00 97.88 71 PRO A N 1
ATOM 511 C CA . PRO A 1 71 ? -1.569 5.473 11.650 1.00 97.88 71 PRO A CA 1
ATOM 512 C C . PRO A 1 71 ? -3.057 5.821 11.471 1.00 97.88 71 PRO A C 1
ATOM 514 O O . PRO A 1 71 ? -3.458 6.274 10.391 1.00 97.88 71 PRO A 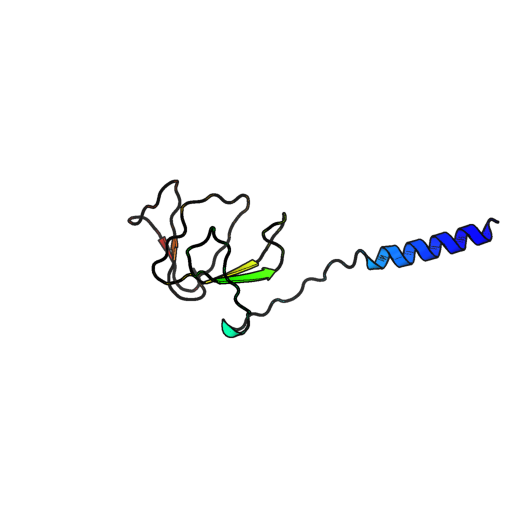O 1
ATOM 517 N N . PRO A 1 72 ? -3.882 5.652 12.517 1.00 97.06 72 PRO A N 1
ATOM 518 C CA . PRO A 1 72 ? -5.303 5.969 12.441 1.00 97.06 72 PRO A CA 1
ATOM 519 C C . PRO A 1 72 ? -5.525 7.454 12.132 1.00 97.06 72 PRO A C 1
ATOM 521 O O . PRO A 1 72 ? -4.752 8.312 12.562 1.00 97.06 72 PRO A O 1
ATOM 524 N N . ASN A 1 73 ? -6.621 7.755 11.428 1.00 94.25 73 ASN A N 1
ATOM 525 C CA . ASN A 1 73 ? -7.048 9.120 11.090 1.00 94.25 73 ASN A CA 1
ATOM 526 C C . ASN A 1 73 ? -6.020 9.921 10.271 1.00 94.25 73 ASN A C 1
ATOM 528 O O . ASN A 1 73 ? -5.941 11.146 10.381 1.00 94.25 73 ASN A O 1
ATOM 532 N N . THR A 1 74 ? -5.224 9.235 9.453 1.00 95.44 74 THR A N 1
ATOM 533 C CA . THR A 1 74 ? -4.308 9.881 8.512 1.00 95.44 74 THR A CA 1
ATOM 534 C C . THR A 1 74 ? -4.971 10.117 7.160 1.00 95.44 74 THR A C 1
ATOM 536 O O . THR A 1 74 ? -5.933 9.451 6.786 1.00 95.44 74 THR A O 1
ATOM 539 N N . LEU A 1 75 ? -4.454 11.107 6.433 1.00 94.19 75 LEU A N 1
ATOM 540 C CA . LEU A 1 75 ? -4.907 11.465 5.096 1.00 94.19 75 LEU A CA 1
ATOM 541 C C . LEU A 1 75 ? -3.765 11.231 4.111 1.00 94.19 75 LEU A C 1
ATOM 543 O O . LEU A 1 75 ? -2.731 11.893 4.205 1.00 94.19 75 LEU A O 1
ATOM 547 N N . VAL A 1 76 ? -3.975 10.334 3.151 1.00 94.62 76 VAL A N 1
ATOM 548 C CA . VAL A 1 76 ? -3.150 10.277 1.941 1.00 94.62 76 VAL A CA 1
ATOM 549 C C . VAL A 1 76 ? -3.637 11.390 1.015 1.00 94.62 76 VAL A C 1
ATOM 551 O O . VAL A 1 76 ? -4.821 11.455 0.691 1.00 94.62 76 VAL A O 1
ATOM 554 N N . ALA A 1 77 ? -2.751 12.319 0.653 1.00 92.94 77 ALA A N 1
ATOM 555 C CA . ALA A 1 77 ? -3.120 13.455 -0.187 1.00 92.94 77 ALA A CA 1
ATOM 556 C C . ALA A 1 77 ? -3.520 12.995 -1.605 1.00 92.94 77 ALA A C 1
ATOM 558 O O . ALA A 1 77 ? -3.005 11.971 -2.065 1.00 92.94 77 ALA A O 1
ATOM 559 N N . PRO A 1 78 ? -4.385 13.744 -2.316 1.00 94.69 78 PRO A N 1
ATOM 560 C CA . PRO A 1 78 ? -4.689 13.472 -3.717 1.00 94.69 78 PRO A CA 1
ATOM 561 C C . PRO A 1 78 ? -3.411 13.356 -4.553 1.00 94.69 78 PRO A C 1
ATOM 563 O O . PRO A 1 78 ? -2.506 14.186 -4.447 1.00 94.69 78 PRO A O 1
ATOM 566 N N . HIS A 1 79 ? -3.329 12.307 -5.365 1.00 94.31 79 HIS A N 1
ATOM 567 C CA . HIS A 1 79 ? -2.191 12.031 -6.235 1.00 94.31 79 HIS A CA 1
ATOM 568 C C . HIS A 1 79 ? -2.641 11.270 -7.486 1.00 94.31 79 HIS A C 1
ATOM 570 O O . HIS A 1 79 ? -3.805 10.897 -7.621 1.00 94.31 79 HIS A O 1
ATOM 576 N N . ARG A 1 80 ? -1.716 11.092 -8.435 1.00 93.25 80 ARG A N 1
ATOM 577 C CA . ARG A 1 80 ? -1.946 10.375 -9.694 1.00 93.25 80 ARG A CA 1
ATOM 578 C C . ARG A 1 80 ? -1.013 9.177 -9.783 1.00 93.25 80 ARG A C 1
ATOM 580 O O . ARG A 1 80 ? 0.149 9.280 -9.391 1.00 93.25 80 ARG A O 1
ATOM 587 N N . HIS A 1 81 ? -1.504 8.090 -10.363 1.00 89.94 81 HIS A N 1
ATOM 588 C CA . HIS A 1 81 ? -0.707 6.902 -10.641 1.00 89.94 81 HIS A CA 1
ATOM 589 C C . HIS A 1 81 ? -0.292 6.867 -12.114 1.00 89.94 81 HIS A C 1
ATOM 591 O O . HIS A 1 81 ? -1.054 7.258 -12.997 1.00 89.94 81 HIS A O 1
ATOM 597 N N . ALA A 1 82 ? 0.933 6.407 -12.372 1.00 88.19 82 ALA A N 1
ATOM 598 C CA . ALA A 1 82 ? 1.417 6.134 -13.728 1.00 88.19 82 ALA A CA 1
ATOM 599 C C . ALA A 1 82 ? 0.988 4.744 -14.236 1.00 88.19 82 ALA A C 1
ATOM 601 O O . ALA A 1 82 ? 1.091 4.464 -15.428 1.00 88.19 82 ALA A O 1
ATOM 602 N N . THR A 1 83 ? 0.532 3.880 -13.329 1.00 88.38 83 THR A N 1
ATOM 603 C CA . THR A 1 83 ? 0.074 2.509 -13.570 1.00 88.38 83 THR A CA 1
ATOM 604 C C . THR A 1 83 ? -1.197 2.255 -12.770 1.00 88.38 83 THR A C 1
ATOM 606 O O . THR A 1 83 ? -1.499 3.011 -11.848 1.00 88.38 83 THR A O 1
ATOM 609 N N . ASP A 1 84 ? -1.906 1.173 -13.073 1.00 93.31 84 ASP A N 1
ATOM 610 C CA . ASP A 1 84 ? -3.048 0.759 -12.262 1.00 93.31 84 ASP A CA 1
ATOM 611 C C . ASP A 1 84 ? -2.608 0.434 -10.827 1.00 93.31 84 ASP A C 1
ATOM 613 O O . ASP A 1 84 ? -1.528 -0.121 -10.598 1.00 93.31 84 ASP A O 1
ATOM 617 N N . GLU A 1 85 ? -3.465 0.763 -9.864 1.00 93.69 85 GLU A N 1
ATOM 618 C CA . GLU A 1 85 ? -3.303 0.402 -8.460 1.00 93.69 85 GLU A CA 1
ATOM 619 C C . GLU A 1 85 ? -4.479 -0.479 -8.043 1.00 93.69 85 GLU A C 1
ATOM 621 O O . GLU A 1 85 ? -5.639 -0.152 -8.286 1.00 93.69 85 GLU A O 1
ATOM 626 N N . ASN A 1 86 ? -4.167 -1.608 -7.410 1.00 95.00 86 ASN A N 1
ATOM 627 C CA . ASN A 1 86 ? -5.155 -2.451 -6.753 1.00 95.00 86 ASN A CA 1
ATOM 628 C C . ASN A 1 86 ? -4.849 -2.443 -5.262 1.00 95.00 86 ASN A C 1
ATOM 630 O O . ASN A 1 86 ? -3.707 -2.674 -4.857 1.00 95.00 86 ASN A O 1
ATOM 634 N N . LEU A 1 87 ? -5.874 -2.199 -4.456 1.00 95.25 87 LEU A N 1
ATOM 635 C CA . LEU A 1 87 ? -5.774 -2.170 -3.007 1.00 95.25 87 LEU A CA 1
ATOM 636 C C . LEU A 1 87 ? -6.772 -3.145 -2.395 1.00 95.25 87 LEU A C 1
ATOM 638 O O . LEU A 1 87 ? -7.804 -3.462 -2.979 1.00 95.25 87 LEU A O 1
ATOM 642 N N . THR A 1 88 ? -6.424 -3.645 -1.217 1.00 97.06 88 THR A N 1
ATOM 643 C CA . THR A 1 88 ? -7.331 -4.434 -0.391 1.00 97.06 88 THR A CA 1
ATOM 644 C C . THR A 1 88 ? -7.099 -4.057 1.055 1.00 97.06 88 THR A C 1
ATOM 646 O O . THR A 1 88 ? -5.960 -4.074 1.540 1.00 97.06 88 THR A O 1
ATOM 649 N N . VAL A 1 89 ? -8.169 -3.735 1.769 1.00 97.50 89 VAL A N 1
ATOM 650 C CA . VAL A 1 89 ? -8.092 -3.475 3.202 1.00 97.50 89 VAL A CA 1
ATOM 651 C C . VAL A 1 89 ? -7.930 -4.808 3.927 1.00 97.50 89 VAL A C 1
ATOM 653 O O . VAL A 1 89 ? -8.819 -5.655 3.930 1.00 97.50 89 VAL A O 1
ATOM 656 N N . ILE A 1 90 ? -6.780 -5.013 4.568 1.00 96.25 90 ILE A N 1
ATOM 657 C CA . ILE A 1 90 ? -6.542 -6.221 5.373 1.00 96.25 90 ILE A CA 1
ATOM 658 C C . ILE A 1 90 ? -7.115 -6.073 6.789 1.00 96.25 90 ILE A C 1
ATOM 660 O O . ILE A 1 90 ? -7.597 -7.042 7.369 1.00 96.25 90 ILE A O 1
ATOM 664 N N . SER A 1 91 ? -7.062 -4.864 7.351 1.00 95.62 91 SER A N 1
ATOM 665 C CA . SER A 1 91 ? -7.581 -4.542 8.683 1.00 95.62 91 SER A CA 1
ATOM 666 C C . SER A 1 91 ? -7.835 -3.042 8.815 1.00 95.62 91 SER A C 1
ATOM 668 O O . SER A 1 91 ? -7.029 -2.250 8.323 1.00 95.62 91 SER A O 1
ATOM 670 N N . GLY A 1 92 ? -8.874 -2.661 9.557 1.00 96.50 92 GLY A N 1
ATOM 671 C CA . GLY A 1 92 ? -9.266 -1.264 9.745 1.00 96.50 92 GLY A CA 1
ATOM 672 C C . GLY A 1 92 ? -10.231 -0.784 8.663 1.00 96.50 92 GLY A C 1
ATOM 673 O O . GLY A 1 92 ? -10.978 -1.578 8.097 1.00 96.50 92 GLY A O 1
ATOM 674 N N . GLU A 1 93 ? -10.217 0.521 8.405 1.00 96.44 93 GLU A N 1
ATOM 675 C CA . GLU A 1 93 ? -11.111 1.182 7.453 1.00 96.44 93 GLU A CA 1
ATOM 676 C C . GLU A 1 93 ? -10.310 2.137 6.565 1.00 96.44 93 GLU A C 1
ATOM 678 O O . GLU A 1 93 ? -9.387 2.810 7.037 1.00 96.44 93 GLU A O 1
ATOM 683 N N . LEU A 1 94 ? -10.692 2.228 5.294 1.00 95.62 94 LEU A N 1
ATOM 684 C CA . LEU A 1 94 ? -10.180 3.207 4.341 1.00 95.62 94 LEU A CA 1
ATOM 685 C C . LEU A 1 94 ? -11.356 3.981 3.751 1.00 95.62 94 LEU A C 1
ATOM 687 O O . LEU A 1 94 ? -12.300 3.389 3.250 1.00 95.62 94 LEU A O 1
ATOM 691 N N . TYR A 1 95 ? -11.286 5.307 3.769 1.00 95.62 95 TYR A N 1
ATOM 692 C CA . TYR A 1 95 ? -12.221 6.150 3.030 1.00 95.62 95 TYR A CA 1
ATOM 693 C C . TYR A 1 95 ? -11.530 6.587 1.742 1.00 95.62 95 TYR A C 1
ATOM 695 O O . TYR A 1 95 ? -10.557 7.341 1.789 1.00 95.62 95 TYR A O 1
ATOM 703 N N . HIS A 1 96 ? -11.999 6.075 0.608 1.00 94.94 96 HIS A N 1
ATOM 704 C CA . HIS A 1 96 ? -11.392 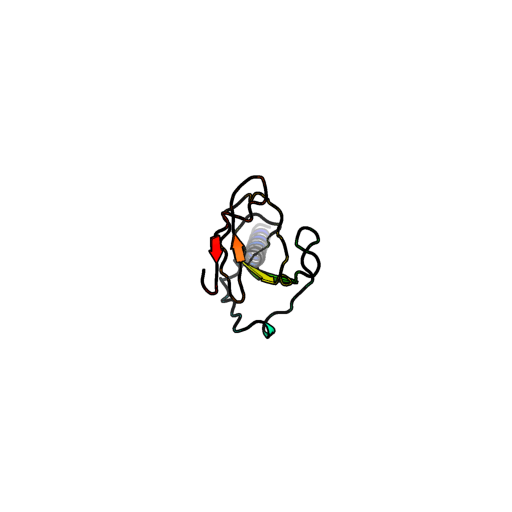6.287 -0.699 1.00 94.94 96 HIS A CA 1
ATOM 705 C C . HIS A 1 96 ? -12.260 7.198 -1.569 1.00 94.94 96 HIS A C 1
ATOM 707 O O . HIS A 1 96 ? -13.470 7.012 -1.668 1.00 94.94 96 HIS A O 1
ATOM 713 N N . GLY A 1 97 ? -11.646 8.174 -2.228 1.00 94.19 97 GLY A N 1
ATOM 714 C CA . GLY A 1 97 ? -12.325 9.081 -3.146 1.00 94.19 97 GLY A CA 1
ATOM 715 C C . GLY A 1 97 ? -11.414 9.461 -4.306 1.00 94.19 97 GLY A C 1
ATOM 716 O O . GLY A 1 97 ? -10.193 9.425 -4.174 1.00 94.19 97 GLY A O 1
ATOM 717 N N . MET A 1 98 ? -12.024 9.842 -5.429 1.00 93.19 98 MET A N 1
ATOM 718 C CA . MET A 1 98 ? -11.332 10.244 -6.655 1.00 93.19 98 MET A CA 1
ATOM 719 C C . MET A 1 98 ? -11.577 11.728 -6.943 1.00 93.19 98 MET A C 1
ATOM 721 O O . MET A 1 98 ? -12.702 12.206 -6.812 1.00 93.19 98 MET A O 1
ATOM 725 N N . GLY A 1 99 ? -10.539 12.451 -7.371 1.00 92.88 99 GLY A N 1
ATOM 726 C CA . GLY A 1 99 ? -10.625 13.871 -7.723 1.00 92.88 99 GLY A CA 1
ATOM 727 C C . GLY A 1 99 ? -9.324 14.631 -7.463 1.00 92.88 99 GLY A C 1
ATOM 728 O O . GLY A 1 99 ? -8.339 14.066 -6.993 1.00 92.88 99 GLY A O 1
ATOM 729 N N . GLU A 1 100 ? -9.319 15.931 -7.765 1.00 93.94 100 GLU A N 1
ATOM 730 C CA . GLU A 1 100 ? -8.144 16.799 -7.557 1.00 93.94 100 GLU A CA 1
ATOM 731 C C . GLU A 1 100 ? -8.012 17.294 -6.105 1.00 93.94 100 GLU A C 1
ATOM 733 O O . GLU A 1 100 ? -6.947 17.746 -5.688 1.00 93.94 100 GLU A O 1
ATOM 738 N N . THR A 1 101 ? -9.096 17.246 -5.328 1.00 93.31 101 THR A N 1
ATOM 739 C CA . THR A 1 101 ? -9.156 17.742 -3.949 1.00 93.31 101 THR A CA 1
ATOM 740 C C . THR A 1 101 ? -9.770 16.703 -3.019 1.00 93.31 101 THR A C 1
ATOM 742 O O . THR A 1 101 ? -10.424 15.754 -3.447 1.00 93.31 101 THR A O 1
ATOM 745 N N . VAL A 1 102 ? -9.543 16.876 -1.716 1.00 93.12 102 VAL A N 1
ATOM 746 C CA . VAL A 1 102 ? -10.118 15.993 -0.699 1.00 93.12 102 VAL A CA 1
ATOM 747 C C . VAL A 1 102 ? -11.597 16.318 -0.517 1.00 93.12 102 VAL A C 1
ATOM 749 O O . VAL A 1 102 ? -11.935 17.375 0.014 1.00 93.12 102 VAL A O 1
ATOM 752 N N . ASP A 1 103 ? -12.457 15.372 -0.882 1.00 91.50 103 ASP A N 1
ATOM 753 C CA . ASP A 1 103 ? -13.882 15.390 -0.569 1.00 91.50 103 ASP A CA 1
ATOM 754 C C . ASP A 1 103 ? -14.183 14.356 0.524 1.00 91.50 103 ASP A C 1
ATOM 756 O O . ASP A 1 103 ? -14.156 13.147 0.298 1.00 91.50 103 ASP A O 1
ATOM 760 N N . LYS A 1 104 ? -14.452 14.838 1.741 1.00 87.56 104 LYS A N 1
ATOM 761 C CA . LYS A 1 104 ? -14.785 13.973 2.884 1.00 87.56 104 LYS A CA 1
ATOM 762 C C . LYS A 1 104 ? -16.255 13.549 2.917 1.00 87.56 104 LYS A C 1
ATOM 764 O O . LYS A 1 104 ? -16.599 12.694 3.725 1.00 87.56 104 LYS A O 1
ATOM 769 N N . ALA A 1 105 ? -17.116 14.162 2.107 1.00 89.44 105 ALA A N 1
ATOM 770 C CA . ALA A 1 105 ? -18.551 13.901 2.108 1.00 89.44 105 ALA A CA 1
ATOM 771 C C . ALA A 1 105 ? -18.938 12.758 1.160 1.00 89.44 105 ALA A C 1
ATOM 773 O O . ALA A 1 105 ? -19.898 12.046 1.441 1.00 89.44 105 ALA A O 1
ATOM 774 N N . HIS A 1 106 ? -18.186 12.563 0.072 1.00 88.56 106 HIS A N 1
ATOM 775 C CA . HIS A 1 106 ? -18.525 11.599 -0.986 1.00 88.56 106 HIS A CA 1
ATOM 776 C C . HIS A 1 106 ? -17.501 10.467 -1.164 1.00 88.56 106 HIS A C 1
ATOM 778 O O . HIS A 1 106 ? -17.476 9.809 -2.201 1.00 88.56 106 HIS A O 1
ATOM 784 N N . GLY A 1 107 ? -16.651 10.224 -0.164 1.00 89.31 107 GLY A N 1
ATOM 785 C CA . GLY A 1 107 ? -15.743 9.077 -0.165 1.00 89.31 107 GLY A CA 1
ATOM 786 C C . GLY A 1 107 ? -16.478 7.747 0.041 1.00 89.31 107 GLY A C 1
ATOM 787 O O . GLY A 1 107 ? -17.454 7.661 0.786 1.00 89.31 107 GLY A O 1
ATOM 788 N N . HIS A 1 108 ? -15.972 6.687 -0.577 1.00 94.12 108 HIS A N 1
ATOM 789 C CA . HIS A 1 108 ? -16.398 5.315 -0.337 1.00 94.12 108 HIS A CA 1
ATOM 790 C C . HIS A 1 108 ? -15.679 4.751 0.884 1.00 94.12 108 HIS A C 1
ATOM 792 O O . HIS A 1 108 ? -14.450 4.714 0.927 1.00 94.12 108 HIS A O 1
ATOM 798 N N . LYS A 1 109 ? -16.445 4.284 1.870 1.00 95.88 109 LYS A N 1
ATOM 799 C CA . LYS A 1 109 ? -15.895 3.513 2.983 1.00 95.88 109 LYS A CA 1
ATOM 800 C C . LYS A 1 109 ? -15.602 2.089 2.508 1.00 95.88 109 LYS A C 1
ATOM 802 O O . LYS A 1 109 ? -16.507 1.395 2.054 1.00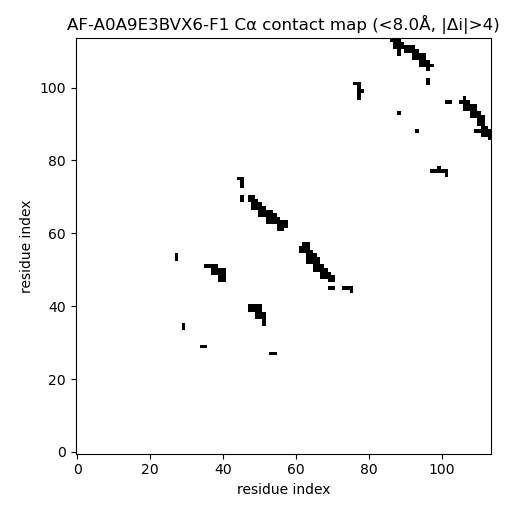 95.88 109 LYS A O 1
ATOM 807 N N . LEU A 1 110 ? -14.353 1.672 2.648 1.00 96.50 110 LEU A N 1
ATOM 808 C CA . LEU A 1 110 ? -13.858 0.327 2.400 1.00 96.50 110 LEU A CA 1
ATOM 809 C C . LEU A 1 110 ? -13.484 -0.302 3.743 1.00 96.50 110 LEU A C 1
ATOM 811 O O . LEU A 1 110 ? -12.789 0.302 4.567 1.00 96.50 110 LEU A O 1
ATOM 815 N N . GLU A 1 111 ? -13.974 -1.513 3.960 1.00 97.12 111 GLU A N 1
ATOM 816 C CA . GLU A 1 111 ? -13.704 -2.330 5.142 1.00 97.12 111 GLU A CA 1
ATOM 817 C C . GLU A 1 111 ? -12.890 -3.557 4.731 1.00 97.12 111 GLU A C 1
ATOM 819 O O . GLU A 1 111 ? -12.542 -3.715 3.563 1.00 97.12 111 GLU A O 1
ATOM 824 N N . GLN A 1 112 ? -12.571 -4.430 5.685 1.00 97.62 112 GLN A N 1
ATOM 825 C CA . GLN A 1 112 ? -11.785 -5.631 5.424 1.00 97.62 112 GLN A CA 1
ATOM 826 C C . GLN A 1 112 ? -12.292 -6.418 4.197 1.00 97.62 112 GLN A C 1
ATOM 828 O O . GLN A 1 112 ? -13.448 -6.830 4.143 1.00 97.62 112 GLN A O 1
ATOM 833 N N . GLY A 1 113 ? -11.392 -6.668 3.244 1.00 95.12 113 GLY A N 1
ATOM 834 C CA . GLY A 1 113 ? -11.666 -7.391 1.999 1.00 95.12 113 GLY A CA 1
ATOM 835 C C . GLY A 1 113 ? -12.169 -6.532 0.834 1.00 95.12 113 GLY A C 1
ATOM 836 O O . GLY A 1 113 ? -12.238 -7.055 -0.278 1.00 95.12 113 GLY A O 1
ATOM 837 N N . GLY A 1 114 ? -12.503 -5.260 1.071 1.00 88.12 114 GLY A N 1
ATOM 838 C CA . GLY A 1 114 ? -12.793 -4.266 0.032 1.00 88.12 114 GLY A CA 1
ATOM 839 C C . GLY A 1 114 ? -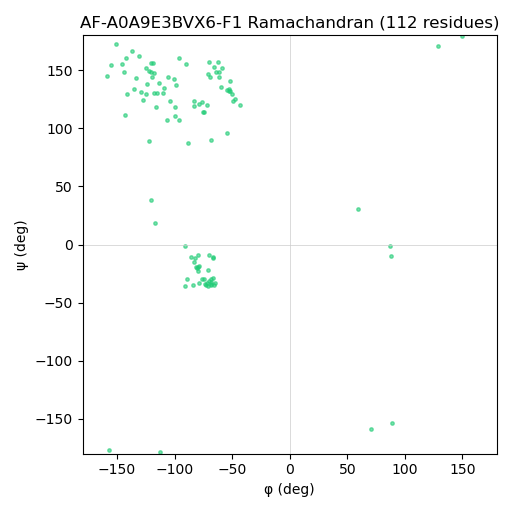11.576 -3.470 -0.411 1.00 88.12 114 GLY A C 1
ATOM 840 O O . GLY A 1 114 ? -10.466 -3.708 0.124 1.00 88.12 114 GLY A O 1
#

Foldseek 3Di:
DVVVVVVVVVVVVVVVVVVPPPPPDDDQDDPDDVSDDWDFDDPLAPPPKTKDWRDDDPVDPDDTDMDIDDDPPDDNFDDDDPDDDDDFAQADWDFADDDNGDDPPPTDIHHHGD

Solvent-accessible surface area (backbone atoms only — not comparable to full-atom values): 7754 Å² total; per-residue (Å²): 116,74,72,64,54,54,58,58,55,58,56,56,56,63,61,57,59,70,79,64,66,69,78,70,88,74,90,79,85,70,92,52,81,83,74,50,82,72,35,81,42,64,86,92,48,51,86,80,21,32,32,37,81,72,41,73,46,91,92,48,94,72,77,56,42,72,50,76,47,72,54,86,96,66,69,80,73,72,80,84,75,98,60,93,84,86,80,65,35,83,71,70,75,46,74,48,71,88,65,90,61,93,56,89,86,77,38,48,80,32,41,64,78,65

Sequ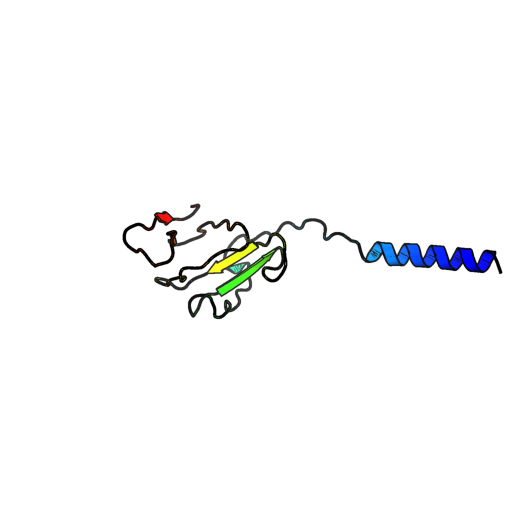ence (114 aa):
MRQLLLAALIVAAAVGQRAAAEEAGRMVLVPDDAAVKWQPAPANLPKGSQLVVLAGDPAKPGPFALRVKFPPNTLVAPHRHATDENLTVISGELYHGMGETVDKAHGHKLEQGG